Protein AF-A0A8D0F4S0-F1 (afdb_monomer)

pLDDT: mean 76.64, std 15.01, range [38.16, 89.44]

Foldseek 3Di:
DVLVVLVVVLVVLVVVLVVLVVVCVVVVPPPVSVVVNVVSVVVNVVSCCVNPVDPDDDDPDDD

Structure (mmCIF, N/CA/C/O backbone):
data_AF-A0A8D0F4S0-F1
#
_entry.id   AF-A0A8D0F4S0-F1
#
loop_
_atom_site.group_PDB
_atom_site.id
_atom_site.type_symbol
_atom_site.label_atom_id
_atom_site.label_alt_id
_atom_site.label_comp_id
_atom_site.label_asym_id
_atom_site.label_entity_id
_atom_site.label_seq_id
_atom_site.pdbx_PDB_ins_code
_atom_site.Cartn_x
_atom_site.Cartn_y
_atom_site.Cartn_z
_atom_site.occupancy
_atom_site.B_iso_or_equiv
_atom_site.auth_seq_id
_atom_site.auth_comp_id
_atom_site.auth_asym_id
_atom_site.auth_atom_id
_atom_site.pdbx_PDB_model_num
ATOM 1 N N . MET A 1 1 ? 20.515 3.290 -7.122 1.00 60.56 1 MET A N 1
ATOM 2 C CA . MET A 1 1 ? 19.583 4.435 -7.240 1.00 60.56 1 MET A CA 1
ATOM 3 C C . MET A 1 1 ? 18.133 3.964 -7.344 1.00 60.56 1 MET A C 1
ATOM 5 O O . MET A 1 1 ? 17.309 4.509 -6.631 1.00 60.56 1 MET A O 1
ATOM 9 N N . GLU A 1 2 ? 17.817 2.899 -8.094 1.00 70.75 2 GLU A N 1
ATOM 10 C CA . GLU A 1 2 ? 16.435 2.376 -8.205 1.00 70.75 2 GLU A CA 1
ATOM 11 C C . GLU A 1 2 ? 15.779 1.950 -6.881 1.00 70.75 2 GLU A C 1
ATOM 13 O O . GLU A 1 2 ? 14.610 2.254 -6.657 1.00 70.75 2 GLU A O 1
ATOM 18 N N . LEU A 1 3 ? 16.515 1.306 -5.965 1.00 77.12 3 LEU A N 1
ATOM 19 C CA . LEU A 1 3 ? 15.951 0.878 -4.677 1.00 77.12 3 LEU A CA 1
ATOM 20 C C . LEU A 1 3 ? 15.485 2.062 -3.814 1.00 77.12 3 LEU A C 1
ATOM 22 O O . LEU A 1 3 ? 14.461 1.964 -3.146 1.00 77.12 3 LEU A O 1
ATOM 26 N N . GLN A 1 4 ? 16.216 3.179 -3.849 1.00 75.75 4 GLN A N 1
ATOM 27 C CA . GLN A 1 4 ? 15.906 4.372 -3.061 1.00 75.75 4 GLN A CA 1
ATOM 28 C C . GLN A 1 4 ? 14.640 5.061 -3.587 1.00 75.75 4 GLN A C 1
ATOM 30 O O . GLN A 1 4 ? 13.750 5.388 -2.808 1.00 75.75 4 GLN A O 1
ATOM 35 N N . THR A 1 5 ? 14.501 5.175 -4.912 1.00 82.19 5 THR A N 1
ATOM 36 C CA . THR A 1 5 ? 13.275 5.671 -5.557 1.00 82.19 5 THR A CA 1
ATOM 37 C C . THR A 1 5 ? 12.076 4.778 -5.247 1.00 82.19 5 THR A C 1
ATOM 39 O O . THR A 1 5 ? 11.001 5.268 -4.910 1.00 82.19 5 THR A O 1
ATOM 42 N N . LEU A 1 6 ? 12.268 3.458 -5.296 1.00 81.19 6 LEU A N 1
ATOM 43 C CA . LEU A 1 6 ? 11.242 2.500 -4.902 1.00 81.19 6 LEU A CA 1
ATOM 44 C C . LEU A 1 6 ? 10.872 2.626 -3.410 1.00 81.19 6 LEU A C 1
ATOM 46 O O . LEU A 1 6 ? 9.711 2.415 -3.070 1.00 81.19 6 LEU A O 1
ATOM 50 N N . GLN A 1 7 ? 11.825 2.978 -2.531 1.00 79.00 7 GLN A N 1
ATOM 51 C CA . GLN A 1 7 ? 11.590 3.133 -1.084 1.00 79.00 7 GLN A CA 1
ATOM 52 C C . GLN A 1 7 ? 10.762 4.372 -0.792 1.00 79.00 7 GLN A C 1
ATOM 54 O O . GLN A 1 7 ? 9.835 4.321 0.017 1.00 79.00 7 GLN A O 1
ATOM 59 N N . GLU A 1 8 ? 11.073 5.473 -1.467 1.00 85.75 8 GLU A N 1
ATOM 60 C CA . GLU A 1 8 ? 10.282 6.693 -1.373 1.00 85.75 8 GLU A CA 1
ATOM 61 C C . GLU A 1 8 ? 8.864 6.485 -1.892 1.00 85.75 8 GLU A C 1
ATOM 63 O O . GLU A 1 8 ? 7.920 6.828 -1.183 1.00 85.75 8 GLU A O 1
ATOM 68 N N . ALA A 1 9 ? 8.712 5.849 -3.058 1.00 84.25 9 ALA A N 1
ATOM 69 C CA . ALA A 1 9 ? 7.402 5.505 -3.597 1.00 84.25 9 ALA A CA 1
ATOM 70 C C . ALA A 1 9 ? 6.615 4.639 -2.601 1.00 84.25 9 ALA A C 1
ATOM 72 O O . ALA A 1 9 ? 5.561 5.041 -2.131 1.00 84.25 9 ALA A O 1
ATOM 73 N N . LEU A 1 10 ? 7.159 3.507 -2.142 1.00 83.69 10 LEU A N 1
ATOM 74 C CA . LEU A 1 10 ? 6.446 2.649 -1.190 1.00 83.69 10 LEU A CA 1
ATOM 75 C C . LEU A 1 10 ? 6.012 3.406 0.082 1.00 83.69 10 LEU A C 1
ATOM 77 O O . LEU A 1 10 ? 4.893 3.229 0.567 1.00 83.69 10 LEU A O 1
ATOM 81 N N . LYS A 1 11 ? 6.874 4.282 0.611 1.00 84.75 11 LYS A N 1
ATOM 82 C CA . LYS A 1 11 ? 6.573 5.100 1.792 1.00 84.75 11 LYS A CA 1
ATOM 83 C C . LYS A 1 11 ? 5.450 6.111 1.540 1.00 84.75 11 LYS A C 1
ATOM 85 O O . LYS A 1 11 ? 4.667 6.379 2.456 1.00 84.75 11 LYS A O 1
ATOM 90 N N . VAL A 1 12 ? 5.383 6.710 0.355 1.00 87.31 12 VAL A N 1
ATOM 91 C CA . VAL A 1 12 ? 4.303 7.632 -0.023 1.00 87.31 12 VAL A CA 1
ATOM 92 C C . VAL A 1 12 ? 2.992 6.862 -0.136 1.00 87.31 12 VAL A C 1
ATOM 94 O O . VAL A 1 12 ? 2.019 7.219 0.526 1.00 87.31 12 VAL A O 1
ATOM 97 N N . GLU A 1 13 ? 2.984 5.755 -0.868 1.00 85.19 13 GLU A N 1
ATOM 98 C CA . GLU A 1 13 ? 1.803 4.925 -1.081 1.00 85.19 13 GLU A CA 1
ATOM 99 C C . GLU A 1 13 ? 1.221 4.393 0.242 1.00 85.19 13 GLU A C 1
ATOM 101 O O . GLU A 1 13 ? 0.011 4.487 0.460 1.00 85.19 13 GLU A O 1
ATOM 106 N N . ILE A 1 14 ? 2.062 3.935 1.182 1.00 85.19 14 ILE A N 1
ATOM 107 C CA . ILE A 1 14 ? 1.624 3.516 2.528 1.00 85.19 14 ILE A CA 1
ATOM 108 C C . ILE A 1 14 ? 0.985 4.678 3.305 1.00 85.19 14 ILE A C 1
ATOM 110 O O . ILE A 1 14 ? -0.037 4.486 3.969 1.00 85.19 14 ILE A O 1
ATOM 114 N N . GLN A 1 15 ? 1.553 5.886 3.229 1.00 85.06 15 GLN A N 1
ATOM 115 C CA . GLN A 1 15 ? 0.973 7.064 3.885 1.00 85.06 15 GLN A CA 1
ATOM 116 C C . GLN A 1 15 ? -0.393 7.430 3.298 1.00 85.06 15 GLN A C 1
ATOM 118 O O . GLN A 1 15 ? -1.309 7.782 4.044 1.00 85.06 15 GLN A O 1
ATOM 123 N N . VAL A 1 16 ? -0.549 7.336 1.975 1.00 86.88 16 VAL A N 1
ATOM 124 C CA . VAL A 1 16 ? -1.837 7.572 1.311 1.00 86.88 16 VAL A CA 1
ATOM 125 C C . VAL A 1 16 ? -2.856 6.526 1.758 1.00 86.88 16 VAL A C 1
ATOM 127 O O . VAL A 1 16 ? -3.968 6.889 2.134 1.00 86.88 16 VAL A O 1
ATOM 130 N N . HIS A 1 17 ? -2.470 5.251 1.821 1.00 85.62 17 HIS A N 1
ATOM 131 C CA . HIS A 1 17 ? -3.346 4.190 2.311 1.00 85.62 17 HIS A CA 1
ATOM 132 C C . HIS A 1 17 ? -3.796 4.426 3.759 1.00 85.62 17 HIS A C 1
ATOM 134 O O . HIS A 1 17 ? -4.985 4.324 4.042 1.00 85.62 17 HIS A O 1
ATOM 140 N N . GLN A 1 18 ? -2.902 4.827 4.671 1.00 83.12 18 GLN A N 1
ATOM 141 C CA . GLN A 1 18 ? -3.290 5.163 6.049 1.00 83.12 18 GLN A CA 1
ATOM 142 C C . GLN A 1 18 ? -4.295 6.319 6.122 1.00 83.12 18 GLN A C 1
ATOM 144 O O . GLN A 1 18 ? -5.244 6.257 6.908 1.00 83.12 18 GLN A O 1
ATOM 149 N N . LYS A 1 19 ? -4.122 7.359 5.297 1.00 88.44 19 LYS A N 1
ATOM 150 C CA . LYS A 1 19 ? -5.100 8.453 5.199 1.00 88.44 19 LYS A CA 1
ATOM 151 C C . LYS A 1 19 ? -6.448 7.945 4.700 1.00 88.44 19 LYS A C 1
ATOM 153 O O . LYS A 1 19 ? -7.474 8.300 5.274 1.00 88.44 19 LYS A O 1
ATOM 158 N N . LEU A 1 20 ? -6.443 7.073 3.694 1.00 87.19 20 LEU A N 1
ATOM 159 C CA . LEU A 1 20 ? -7.667 6.497 3.154 1.00 87.19 20 LEU A CA 1
ATOM 160 C C . LEU A 1 20 ? -8.380 5.580 4.154 1.00 87.19 20 LEU A C 1
ATOM 162 O O . LEU A 1 20 ? -9.597 5.651 4.276 1.00 87.19 20 LEU A O 1
ATOM 166 N N . 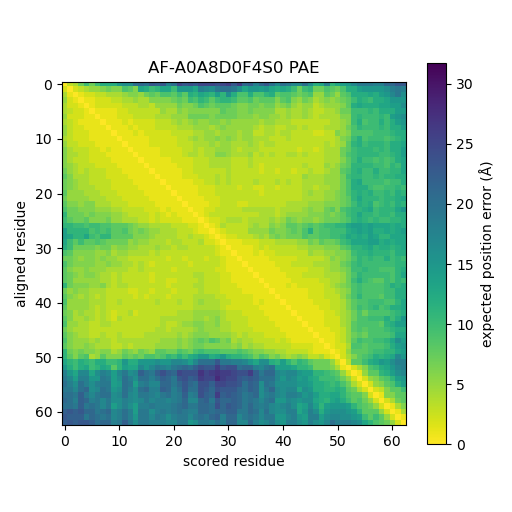VAL A 1 21 ? -7.639 4.780 4.928 1.00 85.56 21 VAL A N 1
ATOM 167 C CA . VAL A 1 21 ? -8.186 3.986 6.043 1.00 85.56 21 VAL A CA 1
ATOM 168 C C . VAL A 1 21 ? -8.864 4.901 7.061 1.00 85.56 21 VAL A C 1
ATOM 170 O O . VAL A 1 21 ? -9.958 4.594 7.530 1.00 85.56 21 VAL A O 1
ATOM 173 N N . ALA A 1 22 ? -8.236 6.026 7.417 1.00 88.62 22 ALA A N 1
ATOM 174 C CA . ALA A 1 22 ? -8.823 6.989 8.345 1.00 88.62 22 ALA A CA 1
ATOM 175 C C . ALA A 1 22 ? -10.116 7.604 7.785 1.00 88.62 22 ALA A C 1
ATOM 177 O O . ALA A 1 22 ? -11.102 7.700 8.512 1.00 88.62 22 ALA A O 1
ATOM 178 N N . GLN A 1 23 ? -10.146 7.934 6.491 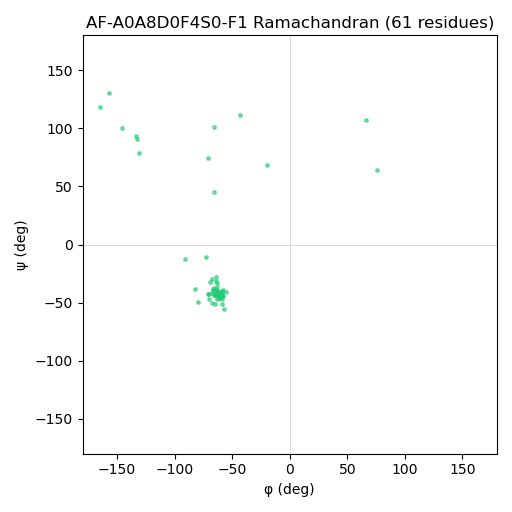1.00 86.12 23 GLN A N 1
ATOM 179 C CA . GLN A 1 23 ? -11.353 8.413 5.815 1.00 86.12 23 GLN A CA 1
ATOM 180 C C . GLN A 1 23 ? -12.440 7.334 5.741 1.00 86.12 23 GLN A C 1
ATOM 182 O O . GLN A 1 23 ? -13.592 7.626 6.025 1.00 86.12 23 GLN A O 1
ATOM 187 N N . MET A 1 24 ? -12.091 6.076 5.460 1.00 85.88 24 MET A N 1
ATOM 188 C CA . MET A 1 24 ? -13.032 4.950 5.489 1.00 85.88 24 MET A CA 1
ATOM 189 C C . MET A 1 24 ? -13.595 4.675 6.884 1.00 85.88 24 MET A C 1
ATOM 191 O O . MET A 1 24 ? -14.726 4.220 7.007 1.00 85.88 24 MET A O 1
ATOM 195 N N . LYS A 1 25 ? -12.829 4.934 7.950 1.00 83.62 25 LYS A N 1
ATOM 196 C CA . LYS A 1 25 ? -13.346 4.853 9.324 1.00 83.62 25 LYS A CA 1
ATOM 197 C C . LYS A 1 25 ? -14.376 5.944 9.615 1.00 83.62 25 LYS A C 1
ATOM 199 O O . LYS A 1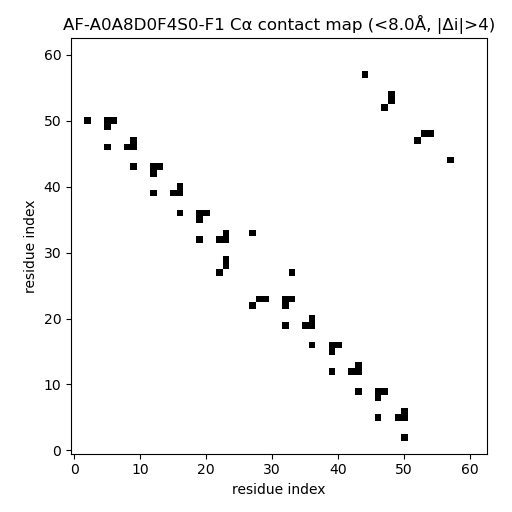 25 ? -15.257 5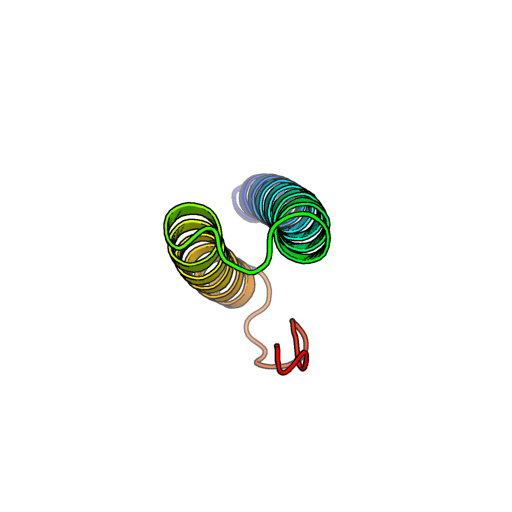.723 10.439 1.00 83.62 25 LYS A O 1
ATOM 204 N N . GLN A 1 26 ? -14.255 7.101 8.967 1.00 87.12 26 GLN A N 1
ATOM 205 C CA .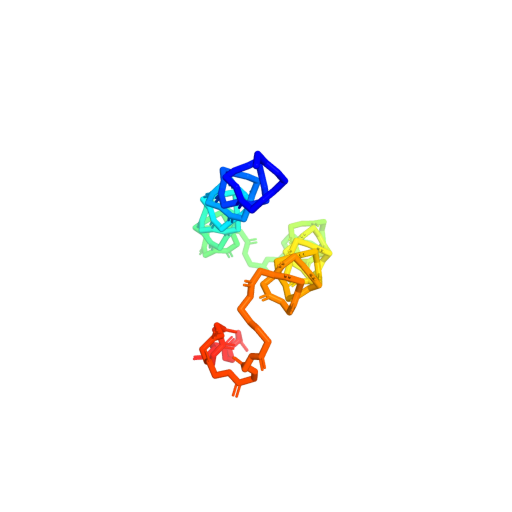 GLN A 1 26 ? -15.219 8.196 9.080 1.00 87.12 26 GLN A CA 1
ATOM 206 C C . GLN A 1 26 ? -16.434 7.986 8.170 1.00 87.12 26 GLN A C 1
ATOM 208 O O . GLN A 1 26 ? -17.552 8.259 8.594 1.00 87.12 26 GLN A O 1
ATOM 213 N N . ASP A 1 27 ? -16.224 7.459 6.961 1.00 87.25 27 ASP A N 1
ATOM 214 C CA . ASP A 1 27 ? -17.271 7.178 5.980 1.00 87.25 27 ASP A CA 1
ATOM 215 C C . ASP A 1 27 ? -17.148 5.745 5.412 1.00 87.25 27 ASP A C 1
ATOM 217 O O . ASP A 1 27 ? -16.630 5.521 4.312 1.00 87.25 27 ASP A O 1
ATOM 221 N N . PRO A 1 28 ? -17.598 4.729 6.171 1.00 79.56 28 PRO A N 1
ATOM 222 C CA . PRO A 1 28 ? -17.459 3.319 5.789 1.00 79.56 28 PRO A CA 1
ATOM 223 C C . PRO A 1 28 ? -18.394 2.890 4.647 1.00 79.56 28 PRO A C 1
ATOM 225 O O . PRO A 1 28 ? -18.251 1.783 4.107 1.00 79.56 28 PRO A O 1
ATOM 228 N N . GLN A 1 29 ? -19.360 3.742 4.288 1.00 86.56 29 GLN A N 1
ATOM 229 C CA . GLN A 1 29 ? -20.308 3.510 3.197 1.00 86.56 29 GLN A CA 1
ATOM 230 C C . GLN A 1 29 ? -19.811 4.065 1.861 1.00 86.56 29 GLN A C 1
ATOM 232 O O . GLN A 1 29 ? -20.347 3.692 0.817 1.00 86.56 29 GLN A O 1
ATOM 237 N N . ASN A 1 30 ? -18.760 4.887 1.866 1.00 87.94 30 ASN A N 1
ATOM 238 C CA . ASN A 1 30 ? -18.177 5.408 0.647 1.00 87.94 30 ASN A CA 1
ATOM 239 C C . ASN A 1 30 ? -17.540 4.283 -0.193 1.00 87.94 30 ASN A C 1
ATOM 241 O O . ASN A 1 30 ? -16.433 3.798 0.065 1.00 87.94 30 ASN A O 1
ATOM 245 N N . ALA A 1 31 ? -18.270 3.865 -1.227 1.00 87.19 31 ALA A N 1
ATOM 246 C CA . ALA A 1 31 ? -17.844 2.835 -2.166 1.00 87.19 31 ALA A CA 1
ATOM 247 C C . ALA A 1 31 ? -16.598 3.247 -2.969 1.00 87.19 31 ALA A C 1
ATOM 249 O O . ALA A 1 31 ? -15.816 2.381 -3.365 1.00 87.19 31 ALA A O 1
ATOM 250 N N . ASP A 1 32 ? -16.401 4.547 -3.189 1.00 89.44 32 ASP A N 1
ATOM 251 C CA . ASP A 1 32 ? -15.225 5.081 -3.872 1.00 89.44 32 ASP A CA 1
ATOM 252 C C . ASP A 1 32 ? -13.969 4.939 -3.001 1.00 89.44 32 ASP A C 1
ATOM 254 O O . ASP A 1 32 ? -12.975 4.368 -3.451 1.00 89.44 32 ASP A O 1
ATOM 258 N N . LEU A 1 33 ? -14.048 5.306 -1.713 1.00 87.69 33 LEU A N 1
ATOM 259 C CA . LEU A 1 33 ? -12.946 5.097 -0.764 1.00 87.69 33 LEU A CA 1
ATOM 260 C C . LEU A 1 33 ? -12.570 3.614 -0.643 1.00 87.69 33 LEU A C 1
ATOM 262 O O . LEU A 1 33 ? -11.387 3.282 -0.632 1.00 87.69 33 LEU A O 1
ATOM 266 N N . LYS A 1 34 ? -13.557 2.708 -0.618 1.00 84.69 34 LYS A N 1
ATOM 267 C CA . LYS A 1 34 ? -13.305 1.255 -0.629 1.00 84.69 34 LYS A CA 1
ATOM 268 C C . LYS A 1 34 ? -12.524 0.800 -1.860 1.00 84.69 34 LYS A C 1
ATOM 270 O O . LYS A 1 34 ? -11.587 0.013 -1.723 1.00 84.69 34 LYS A O 1
ATOM 275 N N . LYS A 1 35 ? -12.893 1.290 -3.048 1.00 89.25 35 LYS A N 1
ATOM 276 C CA . LYS A 1 35 ? -12.192 0.970 -4.300 1.00 89.25 35 LYS A CA 1
ATOM 277 C C . LYS A 1 35 ? -10.768 1.511 -4.291 1.00 89.25 35 LYS A C 1
ATOM 279 O O . LYS A 1 35 ? -9.832 0.733 -4.463 1.00 89.25 35 LYS A O 1
ATOM 284 N N . GLN A 1 36 ? -10.606 2.796 -3.985 1.00 87.06 36 GLN A N 1
ATOM 285 C CA . GLN A 1 36 ? -9.297 3.438 -3.907 1.00 87.06 36 GLN A CA 1
ATOM 286 C C . GLN A 1 36 ? -8.382 2.750 -2.885 1.00 87.06 36 GLN A C 1
ATOM 288 O O . GLN A 1 36 ? -7.193 2.571 -3.143 1.00 87.06 36 GLN A O 1
ATOM 293 N N . LEU A 1 37 ? -8.920 2.313 -1.741 1.00 87.31 37 LEU A N 1
ATOM 294 C CA . LEU A 1 37 ? -8.153 1.599 -0.725 1.00 87.31 37 LEU A CA 1
ATOM 295 C C . LEU A 1 37 ? -7.653 0.244 -1.239 1.00 87.31 37 LEU A C 1
ATOM 297 O O . LEU A 1 37 ? -6.490 -0.089 -1.017 1.00 87.31 37 LEU A O 1
ATOM 301 N N . HIS A 1 38 ? -8.497 -0.511 -1.947 1.00 85.94 38 HIS A N 1
ATOM 302 C CA . HIS A 1 38 ? -8.113 -1.773 -2.589 1.00 85.94 38 HIS A CA 1
ATOM 303 C C . HIS A 1 38 ? -7.057 -1.578 -3.683 1.00 85.94 38 HIS A C 1
ATOM 305 O O . HIS A 1 38 ? -6.086 -2.332 -3.747 1.00 85.94 38 HIS A O 1
ATOM 311 N N . GLU A 1 39 ? -7.200 -0.549 -4.517 1.00 88.69 39 GLU A N 1
ATOM 312 C CA . GLU A 1 39 ? -6.217 -0.228 -5.555 1.00 88.69 39 GLU A CA 1
ATOM 313 C C . GLU A 1 39 ? -4.873 0.206 -4.958 1.00 88.69 39 GLU A C 1
ATOM 315 O O . GLU A 1 39 ? -3.815 -0.253 -5.397 1.00 88.69 39 GLU A O 1
ATOM 320 N N . LEU A 1 40 ? -4.898 1.047 -3.917 1.00 87.56 40 LEU A N 1
ATOM 321 C CA . LEU A 1 40 ? -3.701 1.442 -3.174 1.00 87.56 40 LEU A CA 1
ATOM 322 C C . LEU A 1 40 ? -3.047 0.244 -2.493 1.00 87.56 40 LEU A C 1
ATOM 324 O O . LEU A 1 40 ? -1.829 0.117 -2.546 1.00 87.56 40 LEU A O 1
ATOM 328 N N . GLN A 1 41 ? -3.835 -0.657 -1.906 1.00 81.50 41 GLN A N 1
ATOM 329 C CA . GLN A 1 41 ? -3.331 -1.895 -1.317 1.00 81.50 41 GLN A CA 1
ATOM 330 C C . GLN A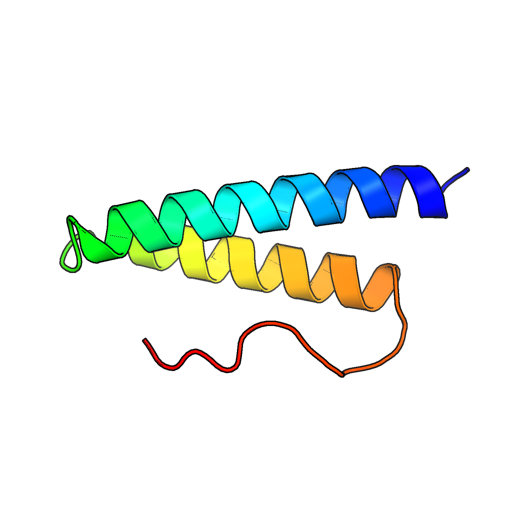 1 41 ? -2.594 -2.738 -2.365 1.00 81.50 41 GLN A C 1
ATOM 332 O O . GLN A 1 41 ? -1.478 -3.180 -2.109 1.00 81.50 41 GLN A O 1
ATOM 337 N N . ALA A 1 42 ? -3.174 -2.918 -3.556 1.00 85.38 42 ALA A N 1
ATOM 338 C CA . ALA A 1 42 ? -2.546 -3.664 -4.644 1.00 85.38 42 ALA A CA 1
ATOM 339 C C . ALA A 1 42 ? -1.244 -3.001 -5.125 1.00 85.38 42 ALA A C 1
ATOM 341 O O . ALA A 1 42 ? -0.238 -3.687 -5.312 1.00 85.38 42 ALA A O 1
ATOM 342 N N . LYS A 1 43 ? -1.230 -1.667 -5.262 1.00 85.00 43 LYS A N 1
ATOM 343 C CA . LYS A 1 43 ? -0.011 -0.908 -5.589 1.00 85.00 43 LYS A CA 1
ATOM 344 C C . LYS A 1 43 ? 1.065 -1.058 -4.518 1.00 85.00 43 LYS A C 1
ATOM 346 O O . LYS A 1 43 ? 2.213 -1.307 -4.869 1.00 85.00 43 LYS A O 1
ATOM 351 N N . ILE A 1 44 ? 0.707 -0.939 -3.239 1.00 83.75 44 ILE A N 1
ATOM 352 C CA . ILE A 1 44 ? 1.630 -1.124 -2.111 1.00 83.75 44 ILE A CA 1
ATOM 353 C C . ILE A 1 44 ? 2.204 -2.534 -2.129 1.00 83.75 44 ILE A C 1
ATOM 355 O O . ILE A 1 44 ? 3.413 -2.676 -2.007 1.00 83.75 44 ILE A O 1
ATOM 359 N N . THR A 1 45 ? 1.376 -3.563 -2.319 1.00 81.25 45 THR A N 1
ATOM 360 C CA . THR A 1 45 ? 1.838 -4.953 -2.411 1.00 81.25 45 THR A CA 1
ATOM 361 C C . THR A 1 45 ? 2.826 -5.119 -3.561 1.00 81.25 45 THR A C 1
ATOM 363 O O . THR A 1 45 ? 3.946 -5.557 -3.325 1.00 81.25 45 THR A O 1
ATOM 366 N N . ALA A 1 46 ? 2.482 -4.665 -4.769 1.00 83.88 46 ALA A N 1
ATOM 367 C CA . ALA A 1 46 ? 3.357 -4.784 -5.935 1.00 83.88 46 ALA A CA 1
ATOM 368 C C . ALA A 1 46 ? 4.674 -3.998 -5.779 1.00 83.88 46 ALA A C 1
ATOM 370 O O . ALA A 1 46 ? 5.740 -4.465 -6.184 1.00 83.88 46 ALA A O 1
ATOM 371 N N . LEU A 1 47 ? 4.623 -2.798 -5.190 1.00 81.88 47 LEU A N 1
ATOM 372 C CA . LEU A 1 47 ? 5.816 -2.006 -4.879 1.00 81.88 47 LEU A CA 1
ATOM 373 C C . LEU A 1 47 ? 6.651 -2.673 -3.782 1.00 81.88 47 LEU A C 1
ATOM 375 O O . LEU A 1 47 ? 7.870 -2.745 -3.911 1.00 81.88 47 LEU A O 1
ATOM 379 N N . SER A 1 48 ? 6.014 -3.206 -2.739 1.00 76.19 48 SER A N 1
ATOM 380 C CA . SER A 1 48 ? 6.685 -3.883 -1.630 1.00 76.19 48 SER A CA 1
ATOM 381 C C . SER A 1 48 ? 7.346 -5.179 -2.080 1.00 76.19 48 SER A C 1
ATOM 383 O O . SER A 1 48 ? 8.454 -5.459 -1.642 1.00 76.19 48 SER A O 1
ATOM 385 N N . GLU A 1 49 ? 6.721 -5.939 -2.981 1.00 77.31 49 GLU A N 1
ATOM 386 C CA . GLU A 1 49 ? 7.301 -7.141 -3.589 1.00 77.31 49 GLU A CA 1
ATOM 387 C C . GLU A 1 49 ? 8.542 -6.806 -4.423 1.00 77.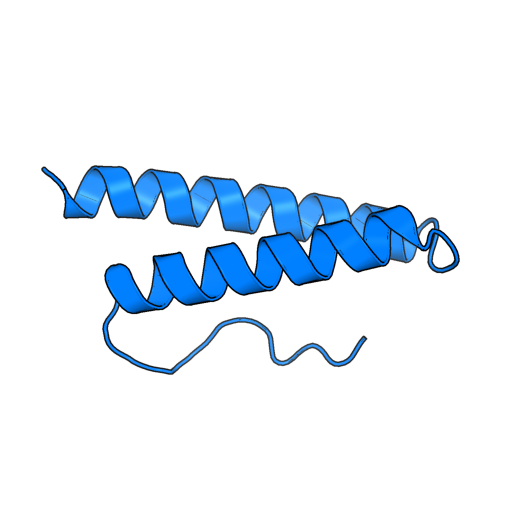31 49 GLU A C 1
ATOM 389 O O . GLU A 1 49 ? 9.544 -7.518 -4.360 1.00 77.31 49 GLU A O 1
ATOM 394 N N . LYS A 1 50 ? 8.505 -5.689 -5.162 1.00 75.81 50 LYS A N 1
ATOM 395 C CA . LYS A 1 50 ? 9.659 -5.180 -5.920 1.00 75.81 50 LYS A CA 1
ATOM 396 C C . LYS A 1 50 ? 10.784 -4.661 -5.021 1.00 75.81 50 LYS A C 1
ATOM 398 O O . LYS A 1 50 ? 11.948 -4.741 -5.399 1.00 75.81 50 LYS A O 1
ATOM 403 N N . GLN A 1 51 ? 10.446 -4.102 -3.861 1.00 67.75 51 GLN A N 1
ATOM 404 C CA . GLN A 1 51 ? 11.397 -3.550 -2.892 1.00 67.75 51 GLN A CA 1
ATOM 405 C C . GLN A 1 51 ? 12.074 -4.604 -2.024 1.00 67.75 51 GLN A C 1
ATOM 407 O O . GLN A 1 51 ? 13.283 -4.577 -1.807 1.00 67.75 51 GLN A O 1
ATOM 412 N N . VAL A 1 52 ? 11.258 -5.477 -1.446 1.00 59.31 52 VAL A N 1
ATOM 413 C CA . VAL A 1 52 ? 11.619 -6.410 -0.393 1.00 59.31 52 VAL A CA 1
ATOM 414 C C . VAL A 1 52 ? 11.012 -7.726 -0.846 1.00 59.31 52 VAL A C 1
ATOM 416 O O . VAL A 1 52 ? 9.835 -7.977 -0.623 1.00 59.31 52 VAL A O 1
ATOM 419 N N . GLY A 1 53 ? 11.789 -8.555 -1.544 1.00 57.91 53 GLY A N 1
ATOM 420 C CA . GLY A 1 53 ? 11.352 -9.844 -2.104 1.00 57.91 53 GLY A CA 1
ATOM 421 C C . GLY A 1 53 ? 10.988 -10.908 -1.056 1.00 57.91 53 GLY A C 1
ATOM 422 O O . GLY A 1 53 ? 11.427 -12.050 -1.147 1.00 57.91 53 GLY A O 1
ATOM 423 N N . LYS A 1 54 ? 10.227 -10.545 -0.024 1.00 47.75 54 LYS A N 1
ATOM 424 C CA . LYS A 1 54 ? 9.696 -11.399 1.028 1.00 47.75 54 LYS A CA 1
ATOM 425 C C . LYS A 1 54 ? 8.328 -10.876 1.433 1.00 47.75 54 LYS A C 1
ATOM 427 O O . LYS A 1 54 ? 8.202 -9.954 2.226 1.00 47.75 54 LYS A O 1
ATOM 432 N N . GLN A 1 55 ? 7.333 -11.555 0.886 1.00 49.53 55 GLN A N 1
ATOM 433 C CA . GLN A 1 55 ? 6.061 -11.980 1.464 1.00 49.53 55 GLN A CA 1
ATOM 434 C C . GLN A 1 55 ? 6.040 -12.003 3.007 1.00 49.53 55 GLN A C 1
ATOM 436 O O . GLN A 1 55 ? 6.046 -13.057 3.639 1.00 49.53 55 GLN A O 1
ATOM 441 N N . ARG A 1 56 ? 6.095 -10.845 3.658 1.00 49.25 56 ARG A N 1
ATOM 442 C CA . ARG A 1 56 ? 5.942 -10.738 5.104 1.00 49.25 56 ARG A CA 1
ATOM 443 C C . ARG A 1 56 ? 5.677 -9.291 5.451 1.00 49.25 56 ARG A C 1
ATOM 445 O O . ARG A 1 56 ? 6.555 -8.464 5.252 1.00 49.25 56 ARG A O 1
ATOM 452 N N . TYR A 1 57 ? 4.508 -9.057 6.041 1.00 49.12 57 TYR A N 1
ATOM 453 C CA . TYR A 1 57 ? 3.981 -7.741 6.392 1.00 49.12 57 TYR A CA 1
ATOM 454 C C . TYR A 1 57 ? 3.699 -6.941 5.129 1.00 49.12 57 TYR A C 1
ATOM 456 O O . TYR A 1 57 ? 4.643 -6.530 4.492 1.00 49.12 57 TYR A O 1
ATOM 464 N N . ILE A 1 58 ? 2.445 -6.721 4.736 1.00 50.09 58 ILE A N 1
ATOM 465 C CA . ILE A 1 58 ? 1.724 -5.519 5.160 1.00 50.09 58 ILE A CA 1
ATOM 466 C C . ILE A 1 58 ? 0.213 -5.811 5.055 1.00 50.09 58 ILE A C 1
ATOM 468 O O . ILE A 1 58 ? -0.259 -6.312 4.041 1.00 50.09 58 ILE A O 1
ATOM 472 N N . PHE A 1 59 ? -0.511 -5.503 6.134 1.00 50.47 59 PHE A N 1
ATOM 473 C CA . PHE A 1 59 ? -1.977 -5.482 6.267 1.00 50.47 59 PHE A CA 1
ATOM 474 C C . PHE A 1 59 ? -2.720 -6.825 6.382 1.00 50.47 59 PHE A C 1
ATOM 476 O O . PHE A 1 59 ? -3.632 -7.140 5.626 1.00 50.47 59 PHE A O 1
ATOM 483 N N . ASN A 1 60 ? -2.437 -7.547 7.473 1.00 38.16 60 ASN A N 1
ATOM 484 C CA . ASN A 1 60 ? -3.489 -8.278 8.186 1.00 38.16 60 ASN A CA 1
ATOM 485 C C . ASN A 1 60 ? -4.392 -7.259 8.907 1.00 38.16 60 ASN A C 1
ATOM 487 O O . ASN A 1 60 ? -4.276 -7.040 10.110 1.00 38.16 60 ASN A O 1
ATOM 491 N N . THR A 1 61 ? -5.229 -6.570 8.145 1.00 45.34 61 THR A N 1
ATOM 492 C CA . THR A 1 61 ? -6.398 -5.877 8.682 1.00 45.34 61 THR A CA 1
ATOM 493 C C . THR A 1 61 ? -7.553 -6.243 7.784 1.00 45.34 61 THR A C 1
ATOM 495 O O . THR A 1 61 ? -7.796 -5.595 6.768 1.00 45.34 61 THR A O 1
ATOM 498 N N . SER A 1 62 ? -8.229 -7.322 8.173 1.00 38.72 62 SER A N 1
ATOM 499 C CA . SER A 1 62 ? -9.648 -7.501 7.910 1.00 38.72 62 SER A CA 1
ATOM 500 C C . SER A 1 62 ? -10.344 -6.169 8.193 1.00 38.72 62 SER A C 1
ATOM 502 O O . SER A 1 62 ? -10.328 -5.697 9.333 1.00 38.72 62 SER A O 1
ATOM 504 N N . PHE A 1 63 ? -10.843 -5.525 7.140 1.00 41.09 63 PHE A N 1
ATOM 505 C CA . PHE A 1 63 ? -11.905 -4.535 7.280 1.00 41.09 63 PHE A CA 1
ATOM 506 C C . PHE A 1 63 ? -13.199 -5.243 7.673 1.00 41.09 63 PHE A C 1
ATOM 508 O O . PHE A 1 63 ? -13.398 -6.390 7.207 1.00 41.09 63 PHE A O 1
#

Radius of gyration: 12.56 Å; Cα contacts (8 Å, |Δi|>4): 32; chains: 1; bounding box: 40×20×18 Å

Nearest PDB structures (foldseek):
  1lrz-assembly1_A  TM=9.765E-01  e=5.407E-01  Staphylococcus a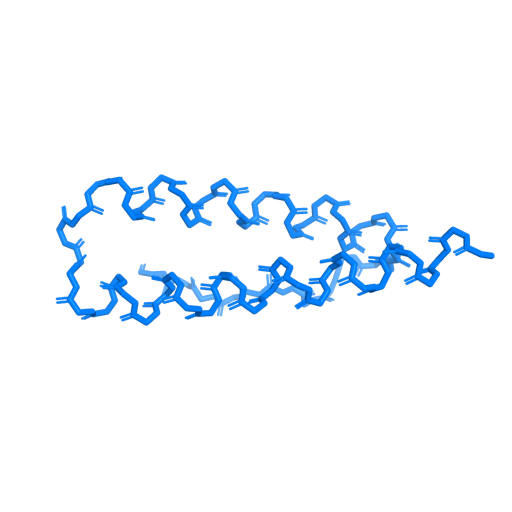ureus
  7rye-assembly1_G  TM=9.068E-01  e=3.586E+00  Salmonella enterica subsp. enterica serovar Typhimurium

Mean predicted aligned error: 7.4 Å

Solvent-accessible surface area (backbone atoms only — not comparable to full-atom values): 3767 Å² total; per-residue (Å²): 112,69,69,58,56,48,49,53,50,42,56,50,49,50,53,52,42,54,53,46,53,54,50,34,72,75,42,75,80,45,64,63,56,54,48,53,44,54,53,44,48,52,51,38,50,57,44,42,48,74,70,45,87,55,100,64,86,85,76,99,60,87,126

Secondary struct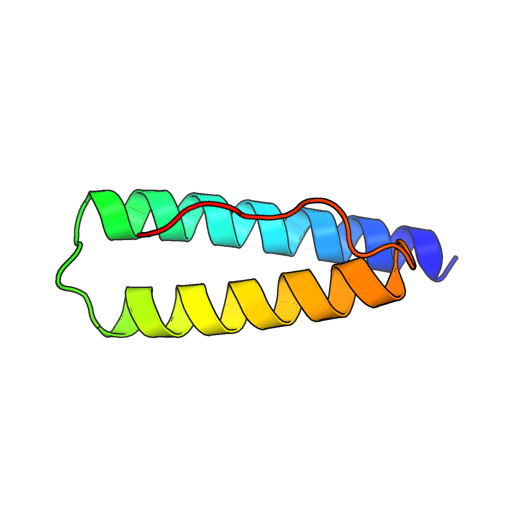ure (DSSP, 8-state):
-HHHHHHHHHHHHHHHHHHHHHHHHH-TT-HHHHHHHHHHHHHHHHHHHHHS-S---S-----

Organism: NCBI:txid311401

Sequence (63 aa):
MELQTLQEALKVEIQVHQKLVAQMKQDPQNADLKKQLHELQAKITALSEKQVGKQRYIFNTSF